Protein AF-A0A0J7K844-F1 (afdb_monomer_lite)

pLDDT: mean 74.72, std 15.2, range [39.03, 92.81]

Radius of gyration: 22.99 Å; chains: 1; bounding box: 75×28×60 Å

Organism: Lasius niger (NCBI:txid67767)

Secondary structure (DSSP, 8-state):
-----------SS--TTSHHHHHHTHHHHHHHHHHHHHHHHHSTTTHHHHHTTTS---EE--S---TTPPPEE---TTHHHHHHHHHHHHHHHHHHHIIIII-

Structure (mmCIF, N/CA/C/O backbone):
data_AF-A0A0J7K844-F1
#
_entry.id   AF-A0A0J7K844-F1
#
loop_
_atom_site.group_PDB
_atom_site.id
_atom_site.type_symbol
_atom_site.label_atom_id
_atom_site.label_alt_id
_atom_site.label_comp_id
_atom_site.label_asym_id
_atom_site.label_entity_id
_atom_site.label_seq_id
_atom_site.pdbx_PDB_ins_code
_atom_site.Cartn_x
_atom_site.Cartn_y
_atom_site.Cartn_z
_atom_site.occupancy
_atom_site.B_iso_or_equiv
_atom_site.auth_seq_id
_atom_site.auth_comp_id
_atom_site.auth_asym_id
_atom_site.auth_atom_id
_atom_site.pdbx_PDB_model_num
ATOM 1 N N . MET A 1 1 ? -48.056 9.063 35.883 1.00 39.03 1 MET A N 1
ATOM 2 C CA . MET A 1 1 ? -48.357 8.099 34.807 1.00 39.03 1 MET A CA 1
ATOM 3 C C . MET A 1 1 ? -47.153 8.052 33.879 1.00 39.03 1 MET A C 1
ATOM 5 O O . MET A 1 1 ? -46.762 9.085 33.367 1.00 39.03 1 MET A O 1
ATOM 9 N N . VAL A 1 2 ? -46.534 6.869 33.820 1.00 40.41 2 VAL A N 1
ATOM 10 C CA . VAL A 1 2 ? -45.561 6.326 32.852 1.00 40.41 2 VAL A CA 1
ATOM 11 C C . VAL A 1 2 ? -44.442 7.247 32.340 1.00 40.41 2 VAL A C 1
ATOM 13 O O . VAL A 1 2 ? -44.601 8.008 31.393 1.00 40.41 2 VAL A O 1
ATOM 16 N N . ALA A 1 3 ? -43.246 7.035 32.899 1.00 49.44 3 ALA A N 1
ATOM 17 C CA . ALA A 1 3 ? -41.981 7.330 32.241 1.00 49.44 3 ALA A CA 1
ATOM 18 C C . ALA A 1 3 ? -41.860 6.481 30.964 1.00 49.44 3 ALA A C 1
ATOM 20 O O . ALA A 1 3 ? -41.770 5.252 31.032 1.00 49.44 3 ALA A O 1
ATOM 21 N N . VAL A 1 4 ? -41.841 7.123 29.796 1.00 54.47 4 VAL A N 1
ATOM 22 C CA . VAL A 1 4 ? -41.517 6.447 28.536 1.00 54.47 4 VAL A CA 1
ATOM 23 C C . VAL A 1 4 ? -40.003 6.272 28.483 1.00 54.47 4 VAL A C 1
ATOM 25 O O . VAL A 1 4 ? -39.252 7.117 28.005 1.00 54.47 4 VAL A O 1
ATOM 28 N N . LYS A 1 5 ? -39.549 5.146 29.036 1.00 49.78 5 LYS A N 1
ATOM 29 C CA . LYS A 1 5 ? -38.198 4.624 28.853 1.00 49.78 5 LYS A CA 1
ATOM 30 C C . LYS A 1 5 ? -38.036 4.297 27.369 1.00 49.78 5 LYS A C 1
ATOM 32 O O . LYS A 1 5 ? -38.539 3.276 26.902 1.00 49.78 5 LYS A O 1
ATOM 37 N N . GLY A 1 6 ? -37.366 5.197 26.646 1.00 50.09 6 GLY A N 1
ATOM 38 C CA . GLY A 1 6 ? -36.961 5.013 25.256 1.00 50.09 6 GLY A CA 1
ATOM 39 C C . GLY A 1 6 ? -36.386 3.613 25.068 1.00 50.09 6 GLY A C 1
ATOM 40 O O . GLY A 1 6 ? -35.459 3.190 25.763 1.00 50.09 6 GLY A O 1
ATOM 41 N N . ARG A 1 7 ? -37.046 2.857 24.199 1.00 50.06 7 ARG A N 1
ATOM 42 C CA . ARG A 1 7 ? -36.834 1.436 23.968 1.00 50.06 7 ARG A CA 1
ATOM 43 C C . ARG A 1 7 ? -35.396 1.234 23.485 1.00 50.06 7 ARG A C 1
ATOM 45 O O . 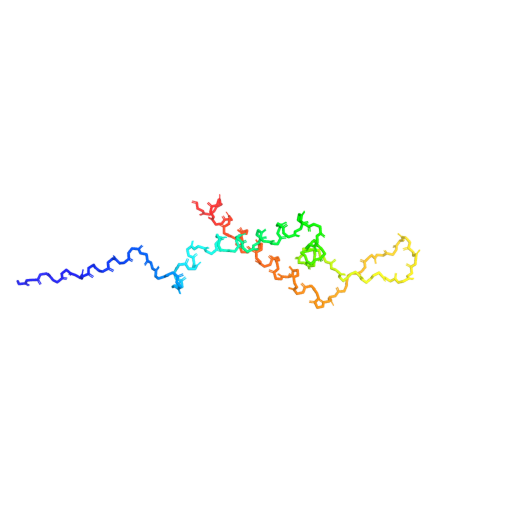ARG A 1 7 ? -35.069 1.556 22.350 1.00 50.06 7 ARG A O 1
ATOM 52 N N . LYS A 1 8 ? -34.536 0.695 24.354 1.00 53.56 8 LYS A N 1
ATOM 53 C CA . LYS A 1 8 ? -33.252 0.103 23.964 1.00 53.56 8 LYS A CA 1
ATOM 54 C C . LYS A 1 8 ? -33.538 -1.000 22.940 1.00 53.56 8 LYS A C 1
ATOM 56 O O . LYS A 1 8 ? -33.929 -2.094 23.332 1.00 53.56 8 LYS A O 1
ATOM 61 N N . SER A 1 9 ? -33.313 -0.731 21.659 1.00 48.41 9 SER A N 1
ATOM 62 C CA . SER A 1 9 ? -32.979 -1.778 20.691 1.00 48.41 9 SER A CA 1
ATOM 63 C C . SER A 1 9 ? -31.483 -1.689 20.438 1.00 48.41 9 SER A C 1
ATOM 65 O O . SER A 1 9 ? -31.011 -1.153 19.443 1.00 48.41 9 SER A O 1
ATOM 67 N N . SER A 1 10 ? -30.742 -2.157 21.438 1.00 52.28 10 SER A N 1
ATOM 68 C CA . SER A 1 10 ? -29.315 -2.416 21.364 1.00 52.28 10 SER A CA 1
ATOM 69 C C . SER A 1 10 ? -29.116 -3.603 20.423 1.00 52.28 10 SER A C 1
ATOM 71 O O . SER A 1 10 ? -29.092 -4.750 20.861 1.00 52.28 10 SER A O 1
ATOM 73 N N . ASN A 1 11 ? -29.024 -3.330 19.123 1.00 47.62 11 ASN A N 1
ATOM 74 C CA . ASN A 1 11 ? -28.309 -4.227 18.233 1.00 47.62 11 ASN A CA 1
ATOM 75 C C . ASN A 1 11 ? -26.842 -3.828 18.391 1.00 47.62 11 ASN A C 1
ATOM 77 O O . ASN A 1 11 ? -26.408 -2.811 17.861 1.00 47.62 11 ASN A O 1
ATOM 81 N N . LYS A 1 12 ? -26.128 -4.537 19.269 1.00 53.69 12 LYS A 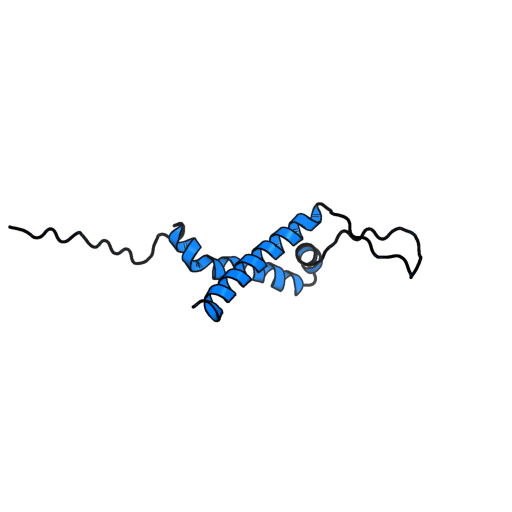N 1
ATOM 82 C CA . LYS A 1 12 ? -24.759 -4.195 19.702 1.00 53.69 12 LYS A CA 1
ATOM 83 C C . LYS A 1 12 ? -23.727 -4.266 18.574 1.00 53.69 12 LYS A C 1
ATOM 85 O O . LYS A 1 12 ? -22.582 -3.896 18.792 1.00 53.69 12 LYS A O 1
ATOM 90 N N . ASN A 1 13 ? -24.142 -4.708 17.392 1.00 50.06 13 ASN A N 1
ATOM 91 C CA . ASN A 1 13 ? -23.312 -4.794 16.213 1.00 50.06 13 ASN A CA 1
ATOM 92 C C . ASN A 1 13 ? -24.040 -4.019 15.110 1.00 50.06 13 ASN A C 1
ATOM 94 O O . ASN A 1 13 ? -25.116 -4.458 14.681 1.00 50.06 13 ASN A O 1
ATOM 98 N N . PRO A 1 14 ? -23.520 -2.857 14.680 1.00 54.41 14 PRO A N 1
ATOM 99 C CA . PRO A 1 14 ? -24.063 -2.185 13.513 1.00 54.41 14 PRO A CA 1
ATOM 100 C C . PRO A 1 14 ? -23.953 -3.147 12.308 1.00 54.41 14 PRO A C 1
ATOM 102 O O . PRO A 1 14 ? -23.060 -3.998 12.291 1.00 54.41 14 PRO A O 1
ATOM 105 N N . PRO A 1 15 ? -24.888 -3.107 11.338 1.00 62.28 15 PRO A N 1
ATOM 106 C CA . PRO A 1 15 ? -24.925 -4.052 10.220 1.00 62.28 15 PRO A CA 1
ATOM 107 C C . PRO A 1 15 ? -23.546 -4.223 9.570 1.00 62.28 15 PRO A C 1
ATOM 109 O O . PRO A 1 15 ? -22.809 -3.251 9.442 1.00 62.28 15 PRO A O 1
ATOM 112 N N . ILE A 1 16 ? -23.205 -5.431 9.118 1.00 57.38 16 ILE A N 1
ATOM 113 C CA . ILE A 1 16 ? -21.863 -5.784 8.600 1.00 57.38 16 ILE A CA 1
ATOM 114 C C . ILE A 1 16 ? -21.478 -4.948 7.352 1.00 57.38 16 ILE A C 1
ATOM 116 O O . ILE A 1 16 ? -20.311 -4.842 7.002 1.00 57.38 16 ILE A O 1
ATOM 120 N N . LEU A 1 17 ? -22.458 -4.302 6.705 1.00 60.28 17 LEU A N 1
ATOM 121 C CA . LEU A 1 17 ? -22.283 -3.348 5.597 1.00 60.28 17 LEU A CA 1
ATOM 122 C C . LEU A 1 17 ? -22.761 -1.929 5.943 1.00 60.28 17 LEU A C 1
ATOM 124 O O . LEU A 1 17 ? -23.082 -1.130 5.065 1.00 60.28 17 LEU A O 1
ATOM 128 N N . SER A 1 18 ? -22.884 -1.617 7.228 1.00 68.69 18 SER A N 1
ATOM 129 C CA . SER A 1 18 ? -23.142 -0.251 7.665 1.00 68.69 18 SER A CA 1
ATOM 130 C C . SER A 1 18 ? -21.879 0.588 7.506 1.00 68.69 18 SER A C 1
ATOM 132 O O . SER A 1 18 ? -20.760 0.107 7.692 1.00 68.69 18 SER A O 1
ATOM 134 N N . HIS A 1 19 ? -22.074 1.867 7.202 1.00 69.00 19 HIS A N 1
ATOM 135 C CA . HIS A 1 19 ? -20.996 2.849 7.129 1.00 69.00 19 HIS A CA 1
ATOM 136 C C . HIS A 1 19 ? -20.165 2.879 8.430 1.00 69.00 19 HIS A C 1
ATOM 138 O O . HIS A 1 19 ? -18.949 3.022 8.393 1.00 69.00 19 HIS A O 1
ATOM 144 N N . GLU A 1 20 ? -20.812 2.641 9.573 1.00 77.44 20 GLU A N 1
ATOM 145 C CA . GLU A 1 20 ? -20.188 2.568 10.900 1.00 77.44 20 GLU A CA 1
ATOM 146 C C . GLU A 1 20 ? -19.222 1.381 11.041 1.00 77.44 20 GLU A C 1
ATOM 148 O O . GLU A 1 20 ? -18.130 1.540 11.579 1.00 77.44 20 GLU A O 1
ATOM 153 N N . PHE A 1 21 ? -19.583 0.200 10.528 1.00 78.31 21 PHE A N 1
ATOM 154 C CA . PHE A 1 21 ? -18.726 -0.988 10.596 1.00 78.31 21 PHE A CA 1
ATOM 155 C C . PHE A 1 21 ? -17.457 -0.822 9.754 1.00 78.31 21 PHE A C 1
ATOM 157 O O . PHE A 1 21 ? -16.364 -1.164 10.210 1.00 78.31 21 PHE A O 1
ATOM 164 N N . VAL A 1 22 ? -17.599 -0.261 8.547 1.00 80.50 22 VAL A N 1
ATOM 165 C CA . VAL A 1 22 ? -16.462 0.017 7.658 1.00 80.50 22 VAL A CA 1
ATOM 166 C C . VAL A 1 22 ? -15.531 1.042 8.289 1.00 80.50 22 VAL A C 1
ATOM 168 O O . VAL A 1 22 ? -14.327 0.840 8.255 1.00 80.50 22 VAL A O 1
ATOM 171 N N . ILE A 1 23 ? -16.069 2.097 8.910 1.00 80.88 23 ILE A N 1
ATOM 172 C CA . ILE A 1 23 ? -15.252 3.088 9.622 1.00 80.88 23 ILE A CA 1
ATOM 173 C C . ILE A 1 23 ? -14.501 2.441 10.789 1.00 80.88 23 ILE A C 1
ATOM 175 O O . ILE A 1 23 ? -13.314 2.693 10.960 1.00 80.88 23 ILE A O 1
ATOM 179 N N . GLN A 1 24 ? -15.154 1.588 11.575 1.00 79.00 24 GLN A N 1
ATOM 180 C CA . GLN A 1 24 ? -14.516 0.968 12.741 1.00 79.00 24 GLN A CA 1
ATOM 181 C C . GLN A 1 24 ? -13.447 -0.067 12.368 1.00 79.00 24 GLN A C 1
ATOM 183 O O . GLN A 1 24 ? -12.485 -0.224 13.105 1.00 79.00 24 GLN A O 1
ATOM 188 N N . ASN A 1 25 ? -13.582 -0.737 11.220 1.00 84.50 25 ASN A N 1
ATOM 189 C CA . ASN A 1 25 ? -12.653 -1.782 10.772 1.00 84.50 25 ASN A CA 1
ATOM 190 C C . ASN A 1 25 ? -11.806 -1.341 9.564 1.00 84.50 25 ASN A C 1
ATOM 192 O O . ASN A 1 25 ? -11.225 -2.184 8.880 1.00 84.50 25 ASN A O 1
ATOM 196 N N . HIS A 1 26 ? -11.747 -0.039 9.248 1.00 88.19 26 HIS A N 1
ATOM 197 C CA . HIS A 1 26 ? -11.103 0.445 8.020 1.00 88.19 26 HIS A CA 1
ATOM 198 C C . HIS A 1 26 ? -9.619 0.055 7.957 1.00 88.19 26 HIS A C 1
ATOM 200 O O . HIS A 1 26 ? -9.138 -0.342 6.897 1.00 88.19 26 HIS A O 1
ATOM 206 N N . ALA A 1 27 ? -8.917 0.100 9.092 1.00 88.62 27 ALA A N 1
ATOM 207 C CA . ALA A 1 27 ? -7.518 -0.297 9.198 1.00 88.62 27 ALA A CA 1
ATOM 208 C C . ALA A 1 27 ? -7.320 -1.792 8.889 1.00 88.62 27 ALA A C 1
ATOM 210 O O . ALA A 1 27 ? -6.468 -2.148 8.075 1.00 88.62 27 ALA A O 1
ATOM 211 N N . ASP A 1 28 ? -8.157 -2.659 9.461 1.00 90.12 28 ASP A N 1
ATOM 212 C CA . ASP A 1 28 ? -8.080 -4.116 9.291 1.00 90.12 28 ASP A CA 1
ATOM 213 C C . ASP A 1 28 ? -8.468 -4.569 7.880 1.00 90.12 28 ASP A C 1
ATOM 215 O O . ASP A 1 28 ? -7.830 -5.441 7.286 1.00 90.12 28 ASP A O 1
ATOM 219 N N . ILE A 1 29 ? -9.496 -3.954 7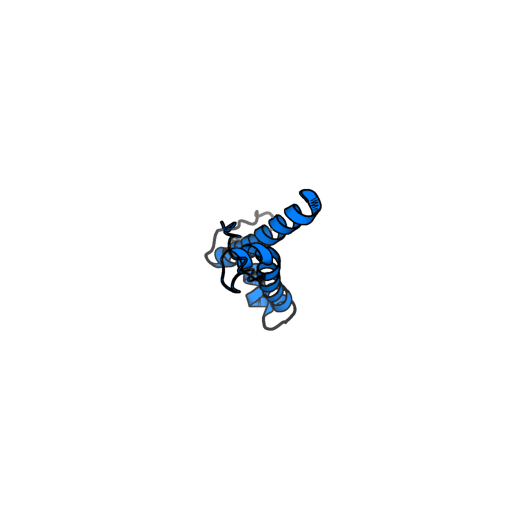.294 1.00 90.44 29 ILE A N 1
ATOM 220 C CA . ILE A 1 29 ? -9.924 -4.268 5.926 1.00 90.44 29 ILE A CA 1
ATOM 221 C C . ILE A 1 29 ? -8.831 -3.859 4.933 1.00 90.44 29 ILE A C 1
ATOM 223 O O . ILE A 1 29 ? -8.461 -4.644 4.056 1.00 90.44 29 ILE A O 1
ATOM 227 N N . VAL A 1 30 ? -8.292 -2.643 5.069 1.00 91.94 30 VAL A N 1
ATOM 228 C CA . VAL A 1 30 ? -7.264 -2.129 4.153 1.00 91.94 30 VAL A CA 1
ATOM 229 C C . VAL A 1 30 ? -5.936 -2.870 4.336 1.00 91.94 30 VAL A C 1
ATOM 231 O O . VAL A 1 30 ? -5.276 -3.176 3.340 1.00 91.94 30 VAL A O 1
ATOM 234 N N . SER A 1 31 ? -5.567 -3.241 5.567 1.00 89.12 31 SER A N 1
ATOM 235 C CA . SER A 1 31 ? -4.368 -4.049 5.830 1.00 89.12 31 SER A CA 1
ATOM 236 C C . SER A 1 31 ? -4.483 -5.464 5.259 1.00 89.12 31 SER A C 1
ATOM 238 O O . SER A 1 31 ? -3.525 -5.958 4.662 1.00 89.12 31 SER A O 1
ATOM 240 N N . CYS A 1 32 ? -5.667 -6.082 5.328 1.00 91.25 32 CYS A N 1
ATOM 241 C CA . CYS A 1 32 ? -5.937 -7.370 4.692 1.00 91.25 32 CYS A CA 1
ATOM 242 C C . CYS A 1 32 ? -5.742 -7.300 3.167 1.00 91.25 32 CYS A C 1
ATOM 244 O O . CYS A 1 32 ? -5.056 -8.143 2.584 1.00 91.25 32 CYS A O 1
ATOM 246 N N . VAL A 1 33 ? -6.258 -6.249 2.516 1.00 90.75 33 VAL A N 1
ATOM 247 C CA . VAL A 1 33 ? -6.053 -6.025 1.073 1.00 90.75 33 VAL A CA 1
ATOM 248 C C . VAL A 1 33 ? -4.569 -5.819 0.746 1.00 90.75 33 VAL A C 1
ATOM 250 O O . VAL A 1 33 ? -4.063 -6.425 -0.199 1.00 90.75 33 VAL A O 1
ATOM 253 N N . ALA A 1 34 ? -3.844 -5.019 1.534 1.00 88.94 34 ALA A N 1
ATOM 254 C CA . ALA A 1 34 ? -2.408 -4.807 1.344 1.00 88.94 34 ALA A CA 1
ATOM 255 C C . ALA A 1 34 ? -1.600 -6.110 1.495 1.00 88.94 34 ALA A C 1
ATOM 257 O O . ALA A 1 34 ? -0.674 -6.364 0.721 1.00 88.94 34 ALA A O 1
ATOM 258 N N . MET A 1 35 ? -1.985 -6.974 2.438 1.00 89.00 35 MET A N 1
ATOM 259 C CA . MET A 1 35 ? -1.323 -8.254 2.689 1.00 89.00 35 MET A CA 1
ATOM 260 C C . MET A 1 35 ? -1.390 -9.199 1.482 1.00 89.00 35 MET A C 1
ATOM 262 O O . MET A 1 35 ? -0.416 -9.900 1.211 1.00 89.00 35 MET A O 1
ATOM 266 N N . VAL A 1 36 ? -2.475 -9.174 0.699 1.00 88.75 36 VAL A N 1
ATOM 267 C CA . VAL A 1 36 ? -2.587 -9.965 -0.543 1.00 88.75 36 VAL A CA 1
ATOM 268 C C . VAL A 1 36 ? -1.498 -9.580 -1.547 1.00 88.75 36 VAL A C 1
ATOM 270 O O . VAL A 1 36 ? -0.883 -10.461 -2.150 1.00 88.75 36 VAL A O 1
ATOM 273 N N . PHE A 1 37 ? -1.205 -8.286 -1.697 1.00 85.06 37 PHE A N 1
ATOM 274 C CA . PHE A 1 37 ? -0.133 -7.823 -2.584 1.00 85.06 37 PHE A CA 1
ATOM 275 C C . PHE A 1 37 ? 1.249 -8.241 -2.073 1.00 85.06 37 PHE A C 1
ATOM 277 O O . PHE A 1 37 ? 2.079 -8.692 -2.862 1.00 85.06 37 PHE A O 1
ATOM 284 N N . VAL A 1 38 ? 1.482 -8.160 -0.759 1.00 85.19 38 VAL A N 1
ATOM 285 C CA . VAL A 1 38 ? 2.750 -8.579 -0.134 1.00 85.19 38 VAL A CA 1
ATOM 286 C C . VAL A 1 38 ? 2.983 -10.083 -0.298 1.00 85.19 38 VAL A C 1
ATOM 288 O O . VAL A 1 38 ? 4.065 -10.497 -0.711 1.00 85.19 38 VAL A O 1
ATOM 291 N N . ILE A 1 39 ? 1.966 -10.911 -0.048 1.00 88.75 39 ILE A N 1
ATOM 292 C CA . ILE A 1 39 ? 2.045 -12.364 -0.269 1.00 88.75 39 ILE A CA 1
ATOM 293 C C . ILE A 1 39 ? 2.238 -12.667 -1.760 1.00 88.75 39 ILE A C 1
ATOM 295 O O . ILE A 1 39 ? 3.038 -13.532 -2.119 1.00 88.75 39 ILE A O 1
ATOM 299 N N . GLY A 1 40 ? 1.570 -11.914 -2.638 1.00 85.44 40 GLY A N 1
ATOM 300 C CA . GLY A 1 40 ? 1.729 -12.017 -4.087 1.00 85.44 40 GLY A CA 1
ATOM 301 C C . GLY A 1 40 ? 3.161 -11.768 -4.577 1.00 85.44 40 GLY A C 1
ATOM 302 O O . GLY A 1 40 ? 3.546 -12.325 -5.604 1.00 85.44 40 GLY A O 1
ATOM 303 N N . LEU A 1 41 ? 3.978 -11.005 -3.842 1.00 84.94 41 LEU A N 1
ATOM 304 C CA . LEU A 1 41 ? 5.407 -10.855 -4.144 1.00 84.94 41 LEU A CA 1
ATOM 305 C C . LEU A 1 41 ? 6.238 -12.083 -3.773 1.00 84.94 41 LEU A C 1
ATOM 307 O O . LEU A 1 41 ? 7.238 -12.359 -4.433 1.00 84.94 41 LEU A O 1
ATOM 311 N N . MET A 1 42 ? 5.850 -12.807 -2.720 1.00 85.12 42 MET A N 1
ATOM 312 C CA . MET A 1 42 ? 6.606 -13.964 -2.227 1.00 85.12 42 MET A CA 1
ATOM 313 C C . MET A 1 42 ? 6.472 -15.193 -3.133 1.00 85.12 42 MET A C 1
ATOM 315 O O . MET A 1 42 ? 7.318 -16.085 -3.100 1.00 85.12 42 MET A O 1
ATOM 319 N N . VAL A 1 43 ? 5.439 -15.234 -3.977 1.00 88.38 43 VAL A N 1
ATOM 320 C CA . VAL A 1 43 ? 5.211 -16.314 -4.941 1.00 88.38 43 VAL A CA 1
ATOM 321 C C . VAL A 1 43 ? 5.776 -15.920 -6.311 1.00 88.38 43 VAL A C 1
ATOM 323 O O . VAL A 1 43 ? 5.346 -14.944 -6.922 1.00 88.38 43 VAL A O 1
ATOM 326 N N . GLN A 1 44 ? 6.717 -16.714 -6.838 1.00 81.75 44 GLN A N 1
ATOM 327 C CA . GLN A 1 44 ? 7.430 -16.428 -8.099 1.00 81.75 44 GLN A CA 1
ATOM 328 C C . GLN A 1 44 ? 6.519 -16.206 -9.315 1.00 81.75 44 GLN A C 1
ATOM 330 O O . GLN A 1 44 ? 6.861 -15.425 -10.196 1.00 81.75 44 GLN A O 1
ATOM 335 N N . VAL A 1 45 ? 5.362 -16.870 -9.371 1.00 87.19 45 VAL A N 1
ATOM 336 C CA . VAL A 1 45 ? 4.423 -16.755 -10.501 1.00 87.19 45 VAL A CA 1
ATOM 337 C C . VAL A 1 45 ? 3.645 -15.434 -10.468 1.00 87.19 45 VAL A C 1
ATOM 339 O O . VAL A 1 45 ? 3.342 -14.864 -11.514 1.00 87.19 45 VAL A O 1
ATOM 342 N N . THR A 1 46 ? 3.331 -14.922 -9.278 1.00 85.06 46 THR A N 1
ATOM 343 C CA . THR A 1 46 ? 2.544 -13.692 -9.096 1.00 85.06 46 THR A CA 1
ATOM 344 C C . THR A 1 46 ? 3.414 -12.453 -8.899 1.00 85.06 46 THR A C 1
ATOM 346 O O . THR A 1 46 ? 2.914 -11.334 -9.032 1.00 85.06 46 THR A O 1
ATOM 349 N N . SER A 1 47 ? 4.715 -12.627 -8.648 1.00 82.00 47 SER A N 1
ATOM 350 C CA . SER A 1 47 ? 5.635 -11.522 -8.377 1.00 82.00 47 SER A CA 1
ATOM 351 C C . SER A 1 47 ? 5.699 -10.461 -9.485 1.00 82.00 47 SER A C 1
ATOM 353 O O . SER A 1 47 ? 5.675 -9.285 -9.124 1.00 82.00 47 SER A O 1
ATOM 355 N N . PRO A 1 48 ? 5.666 -10.768 -10.804 1.00 82.31 48 PRO A N 1
ATOM 356 C CA . PRO A 1 48 ? 5.723 -9.726 -11.837 1.00 82.31 48 PRO A CA 1
ATOM 357 C C . PRO A 1 48 ? 4.482 -8.827 -11.831 1.00 82.31 48 PRO A C 1
ATOM 359 O O . PRO A 1 48 ? 4.561 -7.638 -12.134 1.00 82.31 48 PRO A O 1
ATOM 362 N N . TRP A 1 49 ? 3.335 -9.396 -11.454 1.00 81.81 49 TRP A N 1
ATOM 363 C CA . TRP A 1 49 ? 2.069 -8.678 -11.345 1.00 81.81 49 TRP A CA 1
ATOM 364 C C . TRP A 1 49 ? 2.014 -7.837 -10.074 1.00 81.81 49 TRP A C 1
ATOM 366 O O . TRP A 1 49 ? 1.646 -6.668 -10.135 1.00 81.81 49 TRP A O 1
ATOM 376 N N . ALA A 1 50 ? 2.431 -8.397 -8.937 1.00 83.44 50 ALA A N 1
ATOM 377 C CA . ALA A 1 50 ? 2.478 -7.675 -7.668 1.00 83.44 50 ALA A CA 1
ATOM 378 C C . ALA A 1 50 ? 3.517 -6.537 -7.687 1.00 83.44 50 ALA A C 1
ATOM 380 O O . ALA A 1 50 ? 3.262 -5.454 -7.166 1.00 83.44 50 ALA A O 1
ATOM 381 N N . TYR A 1 51 ? 4.653 -6.727 -8.366 1.00 81.94 51 TYR A N 1
ATOM 382 C CA . TYR A 1 51 ? 5.705 -5.713 -8.469 1.00 81.94 51 TYR A CA 1
ATOM 383 C C . TYR A 1 51 ? 5.253 -4.458 -9.239 1.00 81.94 51 TYR A C 1
ATOM 385 O O . TYR A 1 51 ? 5.777 -3.370 -9.000 1.00 81.94 51 TYR A O 1
ATOM 393 N N . MET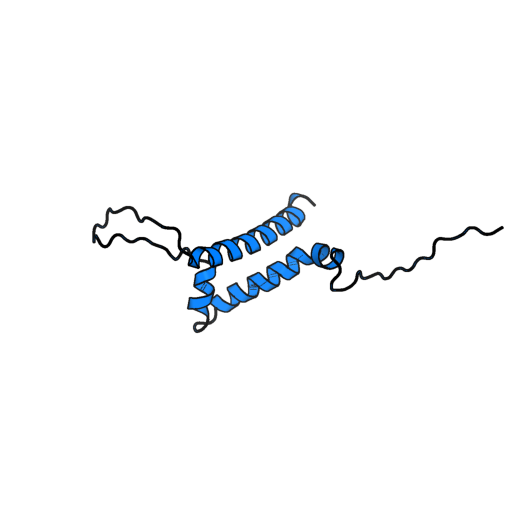 A 1 52 ? 4.239 -4.570 -10.110 1.00 79.31 52 MET A N 1
ATOM 394 C CA . MET A 1 52 ? 3.608 -3.429 -10.794 1.00 79.31 52 MET A CA 1
ATOM 395 C C . MET A 1 52 ? 2.925 -2.444 -9.834 1.00 79.31 52 MET A C 1
ATOM 397 O O . MET A 1 52 ? 2.795 -1.267 -10.159 1.00 79.31 52 MET A O 1
ATOM 401 N N . PHE A 1 53 ? 2.508 -2.909 -8.656 1.00 79.50 53 PHE A N 1
ATOM 402 C CA . PHE A 1 53 ? 1.843 -2.085 -7.646 1.00 79.50 53 PHE A CA 1
ATOM 403 C C . PHE A 1 53 ? 2.821 -1.408 -6.677 1.00 79.50 53 PHE A C 1
ATOM 405 O O . PHE A 1 53 ? 2.403 -0.552 -5.912 1.00 79.50 53 PHE A O 1
ATOM 412 N N . ILE A 1 54 ? 4.107 -1.774 -6.680 1.00 77.44 54 ILE A N 1
ATOM 413 C CA . ILE A 1 54 ? 5.054 -1.338 -5.638 1.00 77.44 54 ILE A CA 1
ATOM 414 C C . ILE A 1 54 ? 6.190 -0.500 -6.214 1.00 77.44 54 ILE A C 1
ATOM 416 O O . ILE A 1 54 ? 6.574 0.499 -5.619 1.00 77.44 54 ILE A O 1
ATOM 420 N N . ALA A 1 55 ? 6.742 -0.880 -7.363 1.00 75.56 55 ALA A N 1
ATOM 421 C CA . ALA A 1 55 ? 7.831 -0.127 -7.976 1.00 75.56 55 ALA A CA 1
ATOM 422 C C . ALA A 1 55 ? 7.312 0.890 -9.003 1.00 75.56 55 ALA A C 1
ATOM 424 O O . ALA A 1 55 ? 6.248 0.712 -9.589 1.00 75.56 55 ALA A O 1
ATOM 425 N N . ILE A 1 56 ? 8.089 1.946 -9.257 1.00 66.88 56 ILE A N 1
ATOM 426 C CA . ILE A 1 56 ? 7.847 2.861 -10.380 1.00 66.88 56 ILE A CA 1
ATOM 427 C C . ILE A 1 56 ? 8.374 2.183 -11.647 1.00 66.88 56 ILE A C 1
ATOM 429 O O . ILE A 1 56 ? 9.559 1.867 -11.739 1.00 66.88 56 ILE A O 1
ATOM 433 N N . HIS A 1 57 ? 7.492 1.944 -12.619 1.00 63.12 57 HIS A N 1
ATOM 434 C CA . HIS A 1 57 ? 7.809 1.131 -13.804 1.00 63.12 57 HIS A CA 1
ATOM 435 C C . HIS A 1 57 ? 8.144 1.939 -15.051 1.00 63.12 57 HIS A C 1
ATOM 437 O O . HIS A 1 57 ? 8.697 1.391 -16.002 1.00 63.12 57 HIS A O 1
ATOM 443 N N 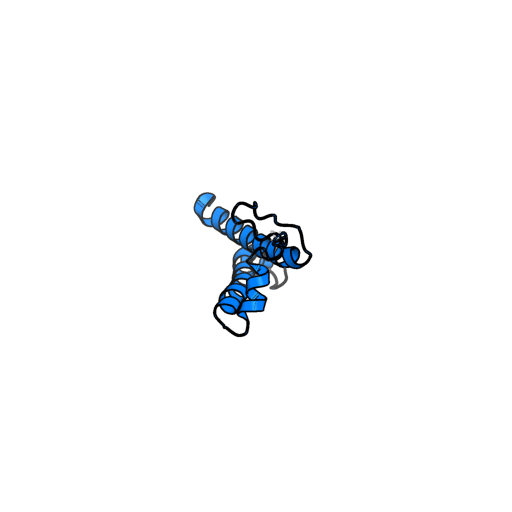. HIS A 1 58 ? 7.817 3.229 -15.081 1.00 62.12 58 HIS A N 1
ATOM 444 C CA . HIS A 1 58 ? 8.047 4.065 -16.255 1.00 62.12 58 HIS A CA 1
ATOM 445 C C . HIS A 1 58 ? 9.391 4.803 -16.171 1.00 62.12 58 HIS A C 1
ATOM 447 O O . HIS A 1 58 ? 9.473 6.028 -16.060 1.00 62.12 58 HIS A O 1
ATOM 453 N N . ASN A 1 59 ? 10.477 4.030 -16.221 1.00 59.12 59 ASN A N 1
ATOM 454 C CA . ASN A 1 59 ? 11.797 4.602 -16.448 1.00 59.12 59 ASN A CA 1
ATOM 455 C C . ASN A 1 59 ? 11.938 4.969 -17.934 1.00 59.12 59 ASN A C 1
ATOM 457 O O . ASN A 1 59 ? 11.950 4.086 -18.794 1.00 59.12 59 ASN A O 1
ATOM 461 N N . VAL A 1 60 ? 12.059 6.260 -18.245 1.00 54.56 60 VAL A N 1
ATOM 462 C CA . VAL A 1 60 ? 12.492 6.714 -19.571 1.00 54.56 60 VAL A CA 1
ATOM 463 C C . VAL A 1 60 ? 14.010 6.674 -19.561 1.00 54.56 60 VAL A C 1
ATOM 465 O O . VAL A 1 60 ? 14.700 7.689 -19.450 1.00 54.56 60 VAL A O 1
ATOM 468 N N . THR A 1 61 ? 14.552 5.464 -19.658 1.00 54.41 61 THR A N 1
ATOM 469 C CA . THR A 1 61 ? 15.947 5.307 -20.048 1.00 54.41 61 THR A CA 1
ATOM 470 C C . THR A 1 61 ? 16.053 5.855 -21.464 1.00 54.41 61 THR A C 1
ATOM 472 O O . THR A 1 61 ? 15.559 5.247 -22.413 1.00 54.41 61 THR A O 1
ATOM 475 N N . ASN A 1 62 ? 16.641 7.044 -21.605 1.00 49.31 62 ASN A N 1
ATOM 476 C CA . ASN A 1 62 ? 17.114 7.494 -22.903 1.00 49.31 62 ASN A CA 1
ATOM 477 C C . ASN A 1 62 ? 18.042 6.394 -23.424 1.00 49.31 62 ASN A C 1
ATOM 479 O O . ASN A 1 62 ? 18.921 5.937 -22.699 1.00 49.31 62 ASN A O 1
ATOM 483 N N . THR A 1 63 ? 17.828 5.963 -24.661 1.00 53.25 63 THR A N 1
ATOM 484 C CA . THR A 1 63 ? 18.611 4.970 -25.419 1.00 53.25 63 THR A CA 1
ATOM 485 C C . THR A 1 63 ? 20.076 5.368 -25.650 1.00 53.25 63 THR A C 1
ATOM 487 O O . THR A 1 63 ? 20.728 4.829 -26.537 1.00 53.25 63 THR A O 1
ATOM 490 N N . THR A 1 64 ? 20.601 6.320 -24.886 1.00 52.78 64 THR A N 1
ATOM 491 C CA . THR A 1 64 ? 21.989 6.749 -24.958 1.00 52.78 64 THR A CA 1
ATOM 492 C C . THR A 1 64 ? 22.731 6.078 -23.816 1.00 52.78 64 THR A C 1
ATOM 494 O O . THR A 1 64 ? 22.441 6.320 -22.647 1.00 52.78 64 THR A O 1
ATOM 497 N N . GLU A 1 65 ? 23.668 5.213 -24.177 1.00 58.66 65 GLU A N 1
ATOM 498 C CA . GLU A 1 65 ? 24.536 4.405 -23.315 1.00 58.66 65 GLU A CA 1
ATOM 499 C C . GLU A 1 65 ? 25.557 5.262 -22.533 1.00 58.66 65 GLU A C 1
ATOM 501 O O . GLU A 1 65 ? 26.715 4.886 -22.383 1.00 58.66 65 GLU A O 1
ATOM 506 N N . ASP A 1 66 ? 25.153 6.442 -22.053 1.00 60.09 66 ASP A N 1
ATOM 507 C CA . ASP A 1 66 ? 25.997 7.357 -21.292 1.00 60.09 66 ASP A CA 1
ATOM 508 C C . ASP A 1 66 ? 25.852 7.076 -19.784 1.00 60.09 66 ASP A C 1
ATOM 510 O O . ASP A 1 66 ? 24.798 7.350 -19.201 1.00 60.09 66 ASP A O 1
ATOM 514 N N . PRO A 1 67 ? 26.900 6.579 -19.100 1.00 63.62 67 PRO A N 1
ATOM 515 C CA . PRO A 1 67 ? 26.851 6.232 -17.675 1.00 63.62 67 PRO A CA 1
ATOM 516 C C . PRO A 1 67 ? 26.695 7.442 -16.733 1.00 63.62 67 PRO A C 1
ATOM 518 O O . PRO A 1 67 ? 26.524 7.269 -15.528 1.00 63.62 67 PRO A O 1
ATOM 521 N N . THR A 1 68 ? 26.742 8.668 -17.260 1.00 63.41 68 THR A N 1
ATOM 522 C CA . THR A 1 68 ? 26.494 9.935 -16.548 1.00 63.41 68 THR A CA 1
ATOM 523 C C . THR A 1 68 ? 25.091 10.504 -16.785 1.00 63.41 68 THR A C 1
ATOM 525 O O . THR A 1 68 ? 24.752 11.549 -16.222 1.00 63.41 68 THR A O 1
ATOM 528 N N . ALA A 1 69 ? 24.260 9.851 -17.604 1.00 62.69 69 ALA A N 1
ATOM 529 C CA . ALA A 1 69 ? 22.921 10.334 -17.904 1.00 62.69 69 ALA A CA 1
ATOM 530 C C . ALA A 1 69 ? 21.993 10.202 -16.685 1.00 62.69 69 ALA A C 1
ATOM 532 O O . ALA A 1 69 ? 21.808 9.128 -16.113 1.00 62.69 69 ALA A O 1
ATOM 533 N N . VAL A 1 70 ? 21.372 11.318 -16.297 1.00 63.59 70 VAL A N 1
ATOM 534 C CA . VAL A 1 70 ? 20.373 11.351 -15.223 1.00 63.59 70 VAL A CA 1
ATOM 535 C C . VAL A 1 70 ? 19.169 10.507 -15.641 1.00 63.59 70 VAL A C 1
ATOM 537 O O . VAL A 1 70 ? 18.533 10.790 -16.658 1.00 63.59 70 VAL A O 1
ATOM 540 N N . ILE A 1 71 ? 18.851 9.489 -14.840 1.00 65.31 71 ILE A N 1
ATOM 541 C CA . ILE A 1 71 ? 17.674 8.633 -15.016 1.00 65.31 71 ILE A CA 1
ATOM 542 C C . ILE A 1 71 ? 16.422 9.511 -14.908 1.00 65.31 71 ILE A C 1
ATOM 544 O O . ILE A 1 71 ? 16.172 10.123 -13.867 1.00 65.31 71 ILE A O 1
ATOM 548 N N . LYS A 1 72 ? 15.648 9.604 -15.993 1.00 66.25 72 LYS A N 1
ATOM 549 C CA . LYS A 1 72 ? 14.401 10.375 -16.040 1.00 66.25 72 LYS A CA 1
ATOM 550 C C . LYS A 1 72 ? 13.223 9.414 -15.983 1.00 66.25 72 LYS A C 1
ATOM 552 O O . LYS A 1 72 ? 13.124 8.499 -16.791 1.00 66.25 72 LYS A O 1
ATOM 557 N N . TYR A 1 73 ? 12.302 9.659 -15.062 1.00 67.44 73 TYR A N 1
ATOM 558 C CA . TYR A 1 73 ? 11.033 8.941 -15.000 1.00 67.44 73 TYR A CA 1
ATOM 559 C C . TYR A 1 73 ? 9.967 9.761 -15.720 1.00 67.44 73 TYR A C 1
ATOM 561 O O . TYR A 1 73 ? 9.902 10.979 -15.546 1.00 67.44 73 TYR A O 1
ATOM 569 N N . ALA A 1 74 ? 9.150 9.104 -16.538 1.00 67.25 74 ALA A N 1
ATOM 570 C CA . ALA A 1 74 ? 7.927 9.710 -17.057 1.00 67.25 74 ALA A CA 1
ATOM 571 C C . ALA A 1 74 ? 6.722 9.115 -16.338 1.00 67.25 74 ALA A C 1
ATOM 573 O O . ALA A 1 74 ? 6.840 8.137 -15.612 1.00 67.25 74 ALA A O 1
ATOM 574 N N . THR A 1 75 ? 5.562 9.723 -16.529 1.00 67.69 75 THR A N 1
ATOM 575 C CA . THR A 1 75 ? 4.306 9.209 -15.999 1.00 67.69 75 THR A CA 1
ATOM 576 C C . THR A 1 75 ? 3.684 8.246 -17.004 1.00 67.69 75 THR A C 1
ATOM 578 O O . THR A 1 75 ? 3.443 8.597 -18.161 1.00 67.69 75 THR A O 1
ATOM 581 N N . GLY A 1 76 ? 3.432 7.013 -16.571 1.00 74.12 76 GLY A N 1
ATOM 582 C CA . GLY A 1 76 ? 2.762 5.983 -17.364 1.00 74.12 76 GLY A CA 1
ATOM 583 C C . GLY A 1 76 ? 1.431 5.554 -16.747 1.00 74.12 76 GLY A C 1
ATOM 584 O O . GLY A 1 76 ? 1.200 5.709 -15.554 1.00 74.12 76 GLY A O 1
ATOM 585 N N . TRP A 1 77 ? 0.553 4.923 -17.533 1.00 75.00 77 TRP A N 1
ATOM 586 C CA . TRP A 1 77 ? -0.728 4.402 -17.018 1.00 75.00 77 TRP A CA 1
ATOM 587 C C . TRP A 1 77 ? -0.542 3.357 -15.904 1.00 75.00 77 TRP A C 1
ATOM 589 O O . TRP A 1 77 ? -1.361 3.244 -14.995 1.00 75.00 77 TRP A O 1
ATOM 599 N N . LYS A 1 78 ? 0.561 2.598 -15.947 1.00 74.06 78 LYS A N 1
ATOM 600 C CA . LYS A 1 78 ? 0.898 1.601 -14.919 1.00 74.06 78 LYS A CA 1
ATOM 601 C C . LYS A 1 78 ? 1.181 2.232 -13.552 1.00 74.06 78 LYS A C 1
ATOM 603 O O . LYS A 1 78 ? 0.977 1.563 -12.544 1.00 74.06 78 LYS A O 1
ATOM 608 N N . ASP A 1 79 ? 1.538 3.515 -13.503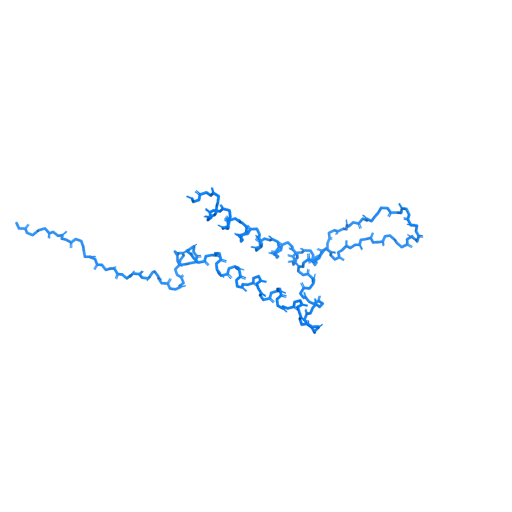 1.00 80.00 79 ASP A N 1
ATOM 609 C CA . ASP A 1 79 ? 1.757 4.223 -12.240 1.00 80.00 79 ASP A CA 1
ATOM 610 C C . ASP A 1 79 ? 0.451 4.396 -11.457 1.00 80.00 79 ASP A C 1
ATOM 612 O O . ASP A 1 79 ? 0.490 4.512 -10.238 1.00 80.00 79 ASP A O 1
ATOM 616 N N . ALA A 1 80 ? -0.718 4.317 -12.108 1.00 83.25 80 ALA A N 1
ATOM 617 C CA . ALA A 1 80 ? -2.003 4.308 -11.409 1.00 83.25 80 ALA A CA 1
ATOM 618 C C . ALA A 1 80 ? -2.119 3.132 -10.423 1.00 83.25 80 ALA A C 1
ATOM 620 O O . ALA A 1 80 ? -2.703 3.281 -9.352 1.00 83.25 80 ALA A O 1
ATOM 621 N N . CYS A 1 81 ? -1.521 1.979 -10.753 1.00 83.12 81 CYS A N 1
ATOM 622 C CA . CYS A 1 81 ? -1.474 0.822 -9.858 1.00 83.12 81 CYS A CA 1
ATOM 623 C C . CYS A 1 81 ? -0.600 1.113 -8.629 1.00 83.12 81 CYS A C 1
ATOM 625 O O . CYS A 1 81 ? -1.002 0.812 -7.507 1.00 83.12 81 CYS A O 1
ATOM 627 N N . ALA A 1 82 ? 0.551 1.760 -8.828 1.00 85.06 82 ALA A N 1
ATOM 628 C CA . ALA A 1 82 ? 1.435 2.170 -7.740 1.00 85.06 82 ALA A CA 1
ATOM 629 C C . ALA A 1 82 ? 0.804 3.254 -6.850 1.00 85.06 82 ALA A C 1
ATOM 631 O O . ALA A 1 82 ? 0.830 3.148 -5.626 1.00 85.06 82 ALA A O 1
ATOM 632 N N . VAL A 1 83 ? 0.157 4.258 -7.451 1.00 88.31 83 VAL A N 1
ATOM 633 C CA . VAL A 1 83 ? -0.587 5.302 -6.725 1.00 88.31 83 VAL A CA 1
ATOM 634 C C . VAL A 1 83 ? -1.709 4.688 -5.889 1.00 88.31 83 VAL A C 1
ATOM 636 O O . VAL A 1 83 ? -1.866 5.049 -4.725 1.00 88.31 83 VAL A O 1
ATOM 639 N N . PHE A 1 84 ? -2.461 3.733 -6.444 1.00 88.75 84 PHE A N 1
ATOM 640 C CA . PHE A 1 84 ? -3.504 3.020 -5.706 1.00 88.75 84 PHE A CA 1
ATOM 641 C C . PHE A 1 84 ? -2.937 2.270 -4.497 1.00 88.75 84 PHE A C 1
ATOM 643 O O . PHE A 1 84 ? -3.460 2.399 -3.393 1.00 88.75 84 PHE A O 1
ATOM 650 N N . PHE A 1 85 ? -1.844 1.527 -4.672 1.00 88.94 85 PHE A N 1
ATOM 651 C CA . PHE A 1 85 ? -1.218 0.806 -3.567 1.00 88.94 85 PHE A CA 1
ATOM 652 C C . PHE A 1 85 ? -0.690 1.754 -2.484 1.00 88.94 85 PHE A C 1
ATOM 654 O O . PHE A 1 85 ? -0.974 1.561 -1.303 1.00 88.94 85 PHE A O 1
ATOM 661 N N . TYR A 1 86 ? 0.006 2.827 -2.865 1.00 89.81 86 TYR A N 1
ATOM 662 C CA . TYR A 1 86 ? 0.481 3.830 -1.911 1.00 89.81 86 TYR A CA 1
ATOM 663 C C . TYR A 1 86 ? -0.652 4.561 -1.196 1.00 89.81 86 TYR A C 1
ATOM 665 O O . TYR A 1 86 ? -0.501 4.918 -0.028 1.00 89.81 86 TYR A O 1
ATOM 673 N N . PHE A 1 87 ? -1.808 4.726 -1.837 1.00 91.69 87 PHE A N 1
ATOM 674 C CA . PHE A 1 87 ? -3.006 5.213 -1.166 1.00 91.69 87 PHE A CA 1
ATOM 675 C C . PHE A 1 87 ? -3.482 4.246 -0.067 1.00 91.69 87 PHE A C 1
ATOM 677 O O . PHE A 1 87 ? -3.759 4.696 1.044 1.00 91.69 87 PHE A O 1
ATOM 684 N N . LEU A 1 88 ? -3.483 2.927 -0.311 1.00 91.44 88 LEU A N 1
ATOM 685 C CA . LEU A 1 88 ? -3.791 1.931 0.731 1.00 91.44 88 LEU A CA 1
ATOM 686 C C . LEU A 1 88 ? -2.802 2.010 1.901 1.00 91.44 88 LEU A C 1
ATOM 688 O O . LEU A 1 88 ? -3.218 2.050 3.057 1.00 91.44 88 LEU A O 1
ATOM 692 N N . ILE A 1 89 ? -1.500 2.096 1.609 1.00 91.19 89 ILE A N 1
ATOM 693 C CA . ILE A 1 89 ? -0.465 2.253 2.643 1.00 91.19 89 ILE A CA 1
ATOM 694 C C . ILE A 1 89 ? -0.654 3.560 3.419 1.00 91.19 89 ILE A C 1
ATOM 696 O O . ILE A 1 89 ? -0.485 3.575 4.633 1.00 91.19 89 ILE A O 1
ATOM 700 N N . THR A 1 90 ? -1.057 4.643 2.753 1.00 92.81 90 THR A N 1
ATOM 701 C CA . THR A 1 90 ? -1.345 5.927 3.410 1.00 92.81 90 THR A CA 1
ATOM 702 C C . THR A 1 90 ? -2.511 5.805 4.390 1.00 92.81 90 THR A C 1
ATOM 704 O O . THR A 1 90 ? -2.425 6.344 5.489 1.00 92.81 90 THR A O 1
ATOM 707 N N . ILE A 1 91 ? -3.570 5.064 4.042 1.00 91.88 91 ILE A N 1
ATOM 708 C CA . ILE A 1 91 ? -4.686 4.793 4.961 1.00 91.88 91 ILE A CA 1
ATOM 709 C C . ILE A 1 91 ? -4.209 3.989 6.178 1.00 91.88 91 ILE A C 1
ATOM 711 O O . ILE A 1 91 ? -4.542 4.344 7.305 1.00 91.88 91 ILE A O 1
ATOM 715 N N . ILE A 1 92 ? -3.395 2.947 5.968 1.00 91.81 92 ILE A N 1
ATOM 716 C CA . ILE A 1 92 ? -2.833 2.142 7.067 1.00 91.81 92 ILE A CA 1
ATOM 717 C C . ILE A 1 92 ? -1.958 3.015 7.969 1.00 91.81 92 ILE A C 1
ATOM 719 O O . ILE A 1 92 ? -2.126 3.007 9.183 1.00 91.81 92 ILE A O 1
ATOM 723 N N . MET A 1 93 ? -1.058 3.810 7.385 1.00 92.31 93 MET A N 1
ATOM 724 C CA . MET A 1 93 ? -0.205 4.732 8.135 1.00 92.31 93 MET A CA 1
ATOM 725 C C . MET A 1 93 ? -1.029 5.753 8.918 1.00 92.31 93 MET A C 1
ATOM 727 O O . MET A 1 93 ? -0.709 6.020 10.070 1.00 92.31 93 MET A O 1
ATOM 731 N N . HIS A 1 94 ? -2.094 6.302 8.331 1.00 92.19 94 HIS A N 1
ATOM 732 C CA . HIS A 1 94 ? -3.001 7.209 9.031 1.00 92.19 94 HIS A CA 1
ATOM 733 C C . HIS A 1 94 ? -3.650 6.537 10.250 1.00 92.19 94 HIS A C 1
ATOM 735 O O . HIS A 1 94 ? -3.635 7.125 11.329 1.00 92.19 94 HIS A O 1
ATOM 741 N N . ALA A 1 95 ? -4.137 5.301 10.104 1.00 90.88 95 ALA A N 1
ATOM 742 C CA . ALA A 1 95 ? -4.731 4.540 11.202 1.00 90.88 95 ALA A CA 1
ATOM 743 C C . ALA A 1 95 ? -3.720 4.228 12.319 1.00 90.88 95 ALA A C 1
ATOM 745 O O . ALA A 1 95 ? -4.004 4.466 13.488 1.00 90.88 95 ALA A O 1
ATOM 746 N N . VAL A 1 96 ? -2.512 3.780 11.961 1.00 90.56 96 VAL A N 1
ATOM 747 C CA . VAL A 1 96 ? -1.421 3.493 12.912 1.00 90.56 96 VAL A CA 1
ATOM 748 C C . VAL A 1 96 ? -0.998 4.761 13.659 1.00 90.56 96 VAL A C 1
ATOM 750 O O . VAL A 1 96 ? -0.805 4.736 14.869 1.00 90.56 96 VAL A O 1
ATOM 753 N N . LEU A 1 97 ? -0.870 5.896 12.965 1.00 92.44 97 LEU A N 1
ATOM 754 C CA . LEU A 1 97 ? -0.564 7.170 13.622 1.00 92.44 97 LEU A CA 1
ATOM 755 C C . LEU A 1 97 ? -1.674 7.578 14.596 1.00 92.44 97 LEU A C 1
ATOM 757 O O . LEU A 1 97 ? -1.379 8.077 15.680 1.00 92.44 97 LEU A O 1
ATOM 761 N N . GLN A 1 98 ? -2.935 7.354 14.224 1.00 87.56 98 GLN A N 1
ATOM 762 C CA . GLN A 1 98 ? -4.068 7.622 15.099 1.00 87.56 98 GLN A CA 1
ATOM 763 C C . GLN A 1 98 ? -4.047 6.742 16.354 1.00 87.56 98 GLN A C 1
ATOM 765 O O . GLN A 1 98 ? -4.291 7.267 17.429 1.00 87.56 98 GLN A O 1
ATOM 770 N N . GLU A 1 99 ? -3.698 5.460 16.233 1.00 87.44 99 GLU A N 1
ATOM 771 C CA . GLU A 1 99 ? -3.653 4.502 17.349 1.00 87.44 99 GLU A CA 1
ATOM 772 C C . GLU A 1 99 ? -2.441 4.676 18.279 1.00 87.44 99 GLU A C 1
ATOM 774 O O . GLU A 1 99 ? -2.570 4.496 19.481 1.00 87.44 99 GLU A O 1
ATOM 779 N N . TYR A 1 100 ? -1.252 4.993 17.753 1.00 87.94 100 TYR A N 1
ATOM 780 C CA . TYR A 1 100 ? -0.021 4.992 18.566 1.00 87.94 100 TYR A CA 1
ATOM 781 C C . TYR A 1 100 ? 0.509 6.378 18.942 1.00 87.94 100 TYR A C 1
ATOM 783 O O . TYR A 1 100 ? 1.353 6.472 19.833 1.00 87.94 100 TYR A O 1
ATOM 791 N N . ILE A 1 101 ? 0.107 7.439 18.231 1.00 89.50 101 ILE A N 1
ATOM 792 C CA . ILE A 1 101 ? 0.588 8.808 18.494 1.00 89.50 101 ILE A CA 1
ATOM 793 C C . ILE A 1 101 ? -0.514 9.702 19.062 1.00 89.50 101 ILE A C 1
ATOM 795 O O . ILE A 1 101 ? -0.216 10.559 19.894 1.00 89.50 101 ILE A O 1
ATOM 799 N N . PHE A 1 102 ? -1.745 9.566 18.564 1.00 83.75 102 PHE A N 1
ATOM 800 C CA . PHE A 1 102 ? -2.842 10.479 18.896 1.00 83.75 102 PHE A CA 1
ATOM 801 C C . PHE A 1 102 ? -3.874 9.916 19.883 1.00 83.75 102 PHE A C 1
ATOM 803 O O . PHE A 1 102 ? -4.615 10.725 20.447 1.00 83.75 102 PHE A O 1
ATOM 810 N N . ASP A 1 103 ? -3.931 8.596 20.074 1.00 60.34 103 ASP A N 1
ATOM 811 C CA . ASP A 1 103 ? -4.590 7.951 21.222 1.00 60.34 103 ASP A CA 1
ATOM 812 C C . ASP A 1 103 ? -3.728 8.104 22.488 1.00 60.34 103 ASP A C 1
ATOM 814 O O . ASP A 1 103 ? -4.294 8.455 23.551 1.00 60.34 103 ASP A O 1
#

Sequence (103 aa):
MVAVKGRKSSNKNPPILSHEFVIQNHADIVSCVAMVFVIGLMVQVTSPWAYMFIAIHHNVTNTTEDPTAVIKYATGWKDACAVFFYFLITIIMHAVLQEYIFD

InterPro domains:
  IPR016447 Translocation associated membrane protein [PTHR12371] (7-103)

Foldseek 3Di:
DDDPPPDPPCPVDDPCPDPVVCVVCVLVVLVVVLVVLVVLCVDPVSNVVSVLQADQDAFPPPPDPDPPDDTDGDDDPSCVSNVVSVVSVVSNVVVVCCVPPVD